Protein AF-R1D4W0-F1 (afdb_monomer_lite)

Foldseek 3Di:
DVVVVVVVVVVCVVVVHPVVVVVLVVCLVVLQVVLVVLLVVLLQLLACVNPVPQRDDPVNCVVSLVVSLVSQLRSQLSCLCVPVCVVDPPDDSVVSNVVSVVVSVVSSVVSVVSSVVNVVVVVVVVVVVVVVVVVVVPDDPVPPPPDPDPDPDDDDD

Sequence (157 aa):
MMSAVVLLALIPTLARLPTIGIIMFAQVVNGLLLPCVAALLFACVNDARLMSAAPQSTWGNARALPCVGICCFLAFTVLSKQTVCRLVPGWGGRQAMAIALPCTLGVVTGLCLLVRSSRKMTASARVAADAAARRGAEPSAELTIARPRAANADLSV

Secondary structure (DSSP, 8-state):
-HHHHHHHHHHHHHTT--HHHHHHHHHHHHHHHHHHHHHHHHHHHT-TTTSSSSPPPHHHHHHHHHHHHHHHHHHHHHHHHHHHHHHSTT--HHHHHHHHHHHHHHHHHHHHHHHHHHHHHHHHHHHHHHHHHHHHT-SSGGGSS------------

pLDDT: mean 77.27, std 10.98, range [48.38, 89.94]

Organism: Emiliania huxleyi (NCBI:txid2903)

Structure (mmCIF, N/CA/C/O backbone):
data_AF-R1D4W0-F1
#
_entry.id   AF-R1D4W0-F1
#
loop_
_atom_site.group_PDB
_atom_site.id
_atom_site.type_symbol
_atom_site.label_atom_id
_atom_site.label_alt_id
_atom_site.label_comp_id
_atom_site.label_asym_id
_atom_site.label_entity_id
_atom_site.label_seq_id
_atom_site.pdbx_PDB_ins_code
_atom_site.Cartn_x
_atom_site.Cartn_y
_atom_site.Cartn_z
_atom_site.occupancy
_atom_site.B_iso_or_equiv
_atom_site.auth_seq_id
_atom_site.auth_comp_id
_atom_site.auth_asym_id
_atom_site.auth_atom_id
_atom_site.pdbx_PDB_model_num
ATOM 1 N N . MET A 1 1 ? -33.529 3.511 -7.733 1.00 59.09 1 MET A N 1
ATOM 2 C CA . MET A 1 1 ? -32.330 3.259 -6.896 1.00 59.09 1 MET A CA 1
ATOM 3 C C . MET A 1 1 ? -32.530 3.615 -5.422 1.00 59.09 1 MET A C 1
ATOM 5 O O . MET A 1 1 ? -32.145 2.805 -4.594 1.00 59.09 1 MET A O 1
ATOM 9 N N . MET A 1 2 ? -33.171 4.738 -5.061 1.00 67.69 2 MET A N 1
ATOM 10 C CA . MET A 1 2 ? -33.382 5.106 -3.644 1.00 67.69 2 MET A CA 1
ATOM 11 C C . MET A 1 2 ? -34.194 4.079 -2.833 1.00 67.69 2 MET A C 1
ATOM 13 O O . MET A 1 2 ? -33.861 3.810 -1.684 1.00 67.69 2 MET A O 1
ATOM 17 N N . SER A 1 3 ? -35.184 3.423 -3.445 1.00 71.44 3 SER A N 1
ATOM 18 C CA . SER A 1 3 ? -36.033 2.421 -2.780 1.00 71.44 3 SER A CA 1
ATOM 19 C C . SER A 1 3 ? -35.264 1.177 -2.313 1.00 71.44 3 SER A C 1
ATOM 21 O O . SER A 1 3 ? -35.585 0.603 -1.277 1.00 71.44 3 SER A O 1
ATOM 23 N N . ALA A 1 4 ? -34.213 0.779 -3.039 1.00 75.25 4 ALA A N 1
ATOM 24 C CA . ALA A 1 4 ? -33.386 -0.372 -2.675 1.00 75.25 4 ALA A CA 1
ATOM 25 C C . ALA A 1 4 ? -32.518 -0.087 -1.438 1.00 75.25 4 ALA A C 1
ATOM 27 O O . ALA A 1 4 ? -32.338 -0.963 -0.597 1.00 75.25 4 ALA A O 1
ATOM 28 N N . VAL A 1 5 ? -32.028 1.150 -1.296 1.00 76.56 5 VAL A N 1
ATOM 29 C CA . VAL A 1 5 ? -31.232 1.581 -0.135 1.00 76.56 5 VAL A CA 1
ATOM 30 C C . VAL A 1 5 ? -32.090 1.586 1.132 1.00 76.56 5 VAL A C 1
ATOM 32 O O . VAL A 1 5 ? -31.640 1.133 2.181 1.00 76.56 5 VAL A O 1
ATOM 35 N N . VAL A 1 6 ? -33.348 2.027 1.018 1.00 77.62 6 VAL A N 1
ATOM 36 C CA . VAL A 1 6 ? -34.313 2.013 2.128 1.00 77.62 6 VAL A CA 1
ATOM 37 C C . VAL A 1 6 ? -34.641 0.580 2.555 1.00 77.62 6 VAL A C 1
ATOM 39 O O . VAL A 1 6 ? -34.607 0.286 3.746 1.00 77.62 6 VAL A O 1
ATOM 42 N N . LEU A 1 7 ? -34.885 -0.332 1.607 1.00 78.56 7 LEU A N 1
ATOM 43 C CA . LEU A 1 7 ? -35.131 -1.748 1.910 1.00 78.56 7 LEU A CA 1
ATOM 44 C C . LEU A 1 7 ? -33.920 -2.422 2.573 1.00 78.56 7 LEU A C 1
ATOM 46 O O . LEU A 1 7 ? -34.087 -3.144 3.552 1.00 78.56 7 LEU A O 1
ATOM 50 N N . LEU A 1 8 ? -32.702 -2.143 2.098 1.00 75.38 8 LEU A N 1
ATOM 51 C CA . LEU A 1 8 ? -31.465 -2.651 2.703 1.00 75.38 8 LEU A CA 1
ATOM 52 C C . LEU A 1 8 ? -31.242 -2.128 4.126 1.00 75.38 8 LEU A C 1
ATOM 54 O O . LEU A 1 8 ? -30.773 -2.879 4.977 1.00 75.38 8 LEU A O 1
ATOM 58 N N . ALA A 1 9 ? -31.597 -0.869 4.397 1.00 69.69 9 ALA A N 1
ATOM 59 C CA . ALA A 1 9 ? -31.531 -0.296 5.740 1.00 69.69 9 ALA A CA 1
ATOM 60 C C . ALA A 1 9 ? -32.606 -0.873 6.677 1.00 69.69 9 ALA A C 1
ATOM 62 O O . ALA A 1 9 ? -32.367 -0.989 7.875 1.00 69.69 9 ALA A O 1
ATOM 63 N N . LEU A 1 10 ? -33.759 -1.284 6.138 1.00 79.12 10 LEU A N 1
ATOM 64 C CA . LEU A 1 10 ? -34.882 -1.814 6.912 1.00 79.12 10 LEU A CA 1
ATOM 65 C C . LEU A 1 10 ? -34.615 -3.226 7.463 1.00 79.12 10 LEU A C 1
ATOM 67 O O . LEU A 1 10 ? -35.057 -3.545 8.564 1.00 79.12 10 LEU A O 1
ATOM 71 N N . ILE A 1 11 ? -33.865 -4.060 6.734 1.00 77.00 11 ILE A N 1
ATOM 72 C CA . ILE A 1 11 ? -33.528 -5.442 7.128 1.00 77.00 11 ILE A CA 1
ATOM 73 C C . ILE A 1 11 ? -32.852 -5.518 8.516 1.00 77.00 11 ILE A C 1
ATOM 75 O O . ILE A 1 11 ? -33.369 -6.230 9.380 1.00 77.00 11 ILE A O 1
ATOM 79 N N . PRO A 1 12 ? -31.743 -4.801 8.801 1.00 74.38 12 PRO A N 1
ATOM 80 C CA . PRO A 1 12 ? -31.105 -4.848 10.117 1.00 74.38 12 PRO A CA 1
ATOM 81 C C . PRO A 1 12 ? -31.964 -4.216 11.220 1.00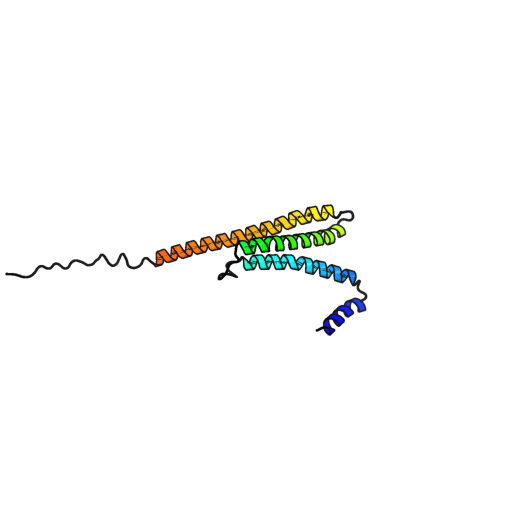 74.38 12 PRO A C 1
ATOM 83 O O . PRO A 1 12 ? -31.909 -4.676 12.363 1.00 74.38 12 PRO A O 1
ATOM 86 N N . THR A 1 13 ? -32.787 -3.213 10.886 1.00 76.12 13 THR A N 1
ATOM 87 C CA . THR A 1 13 ? -33.729 -2.584 11.826 1.00 76.12 13 THR A CA 1
ATOM 88 C C . THR A 1 13 ? -34.833 -3.555 12.248 1.00 76.12 13 THR A C 1
ATOM 90 O O . THR A 1 13 ? -35.129 -3.663 13.438 1.00 76.12 13 THR A O 1
ATOM 93 N N . LEU A 1 14 ? -35.399 -4.313 11.304 1.00 81.56 14 LEU A N 1
ATOM 94 C CA . LEU A 1 14 ? -36.415 -5.335 11.576 1.00 81.56 14 LEU A CA 1
ATOM 95 C C . LEU A 1 14 ? -35.832 -6.552 12.307 1.00 81.56 14 LEU A C 1
ATOM 97 O O . LEU A 1 14 ? -36.484 -7.106 13.189 1.00 81.56 14 LEU A O 1
ATOM 101 N N . ALA A 1 15 ? -34.587 -6.926 12.007 1.00 78.25 15 ALA A N 1
ATOM 102 C CA . ALA A 1 15 ? -33.883 -8.023 12.673 1.00 78.25 15 ALA A CA 1
ATOM 103 C C . ALA A 1 15 ? -33.411 -7.691 14.106 1.00 78.25 15 ALA A C 1
ATOM 105 O O . ALA A 1 15 ? -32.779 -8.533 14.743 1.00 78.25 15 ALA A O 1
ATOM 106 N N . ARG A 1 16 ? -33.676 -6.473 14.616 1.00 78.56 16 ARG A N 1
ATOM 107 C CA . ARG A 1 16 ? -33.162 -5.951 15.902 1.00 78.56 16 ARG A CA 1
ATOM 108 C C . ARG A 1 16 ? -31.650 -6.132 16.071 1.00 78.56 16 ARG A C 1
ATOM 110 O O . ARG A 1 16 ? -31.150 -6.272 17.189 1.00 78.56 16 ARG A O 1
ATOM 117 N N . LEU A 1 17 ? -30.906 -6.124 14.969 1.00 71.44 17 LEU A N 1
ATOM 118 C CA . LEU A 1 17 ? -29.459 -6.219 15.042 1.00 71.44 17 LEU A CA 1
ATOM 119 C C . LEU A 1 17 ? -28.896 -4.895 15.576 1.00 71.44 17 LEU A C 1
ATOM 121 O O . LEU A 1 17 ? -29.438 -3.824 15.280 1.00 71.44 17 LEU A O 1
ATOM 125 N N . PRO A 1 18 ? -27.792 -4.926 16.340 1.00 78.44 18 PRO A N 1
ATOM 126 C CA . PRO A 1 18 ? -27.113 -3.712 16.761 1.00 78.44 18 PRO A CA 1
ATOM 127 C C . PRO A 1 18 ? -26.541 -3.013 15.521 1.00 78.44 18 PRO A C 1
ATOM 129 O O . PRO A 1 18 ? -25.432 -3.303 15.073 1.00 78.44 18 PRO A O 1
ATOM 132 N N . THR A 1 19 ? -27.316 -2.085 14.959 1.00 76.06 19 THR A N 1
ATOM 133 C CA . THR A 1 19 ? -27.014 -1.363 13.710 1.00 76.06 19 THR A CA 1
ATOM 134 C C . THR A 1 19 ? -25.623 -0.716 13.752 1.00 76.06 19 THR A C 1
ATOM 136 O O . THR A 1 19 ? -24.886 -0.748 12.771 1.00 76.06 19 THR A O 1
ATOM 139 N N . ILE A 1 20 ? -25.212 -0.226 14.927 1.00 78.31 20 ILE A N 1
ATOM 140 C CA . ILE A 1 20 ? -23.876 0.333 15.185 1.00 78.31 20 ILE A CA 1
ATOM 141 C C . ILE A 1 20 ? -22.768 -0.698 14.911 1.00 78.31 20 ILE A C 1
ATOM 143 O O . ILE A 1 20 ? -21.761 -0.370 14.286 1.00 78.31 20 ILE A O 1
ATOM 147 N N . GLY A 1 21 ? -22.955 -1.951 15.335 1.00 74.69 21 GLY A N 1
ATOM 148 C CA . GLY A 1 21 ? -21.982 -3.023 15.124 1.00 74.69 21 GLY A CA 1
ATOM 149 C C . GLY A 1 21 ? -21.824 -3.388 13.649 1.00 74.69 21 GLY A C 1
ATOM 150 O O . GLY A 1 21 ? -20.702 -3.571 13.181 1.00 74.69 21 GLY A O 1
ATOM 151 N N . ILE A 1 22 ? -22.932 -3.417 12.902 1.00 77.94 22 ILE A N 1
ATOM 152 C CA . ILE A 1 22 ? -22.924 -3.686 11.456 1.00 77.94 22 ILE A CA 1
ATOM 153 C C . ILE A 1 22 ? -22.197 -2.566 10.707 1.00 77.94 22 ILE A C 1
ATOM 155 O O . ILE A 1 22 ? -21.349 -2.844 9.860 1.00 77.94 22 ILE A O 1
ATOM 159 N N . ILE A 1 23 ? -22.483 -1.306 11.045 1.00 80.44 23 ILE A N 1
ATOM 160 C CA . ILE A 1 23 ? -21.826 -0.148 10.426 1.00 80.44 23 ILE A CA 1
ATOM 161 C C . ILE A 1 23 ? -20.321 -0.176 10.705 1.00 80.44 23 ILE A C 1
ATOM 163 O O . ILE A 1 23 ? -19.531 -0.021 9.775 1.00 80.44 23 ILE A O 1
ATOM 167 N N . MET A 1 24 ? -19.908 -0.424 11.954 1.00 74.00 24 MET A N 1
ATOM 168 C CA . MET A 1 24 ? -18.483 -0.530 12.281 1.00 74.00 24 MET A CA 1
ATOM 169 C C . MET A 1 24 ? -17.803 -1.665 11.514 1.00 74.00 24 MET A C 1
ATOM 171 O O . MET A 1 24 ? -16.707 -1.472 10.995 1.00 74.00 24 MET A O 1
ATOM 175 N N . PHE A 1 25 ? -18.446 -2.829 11.405 1.00 76.81 25 PHE A N 1
ATOM 176 C CA . PHE A 1 25 ? -17.893 -3.954 10.655 1.00 76.81 25 PHE A CA 1
ATOM 177 C C . PHE A 1 25 ? -17.724 -3.617 9.167 1.00 76.81 25 PHE A C 1
ATOM 179 O O . PHE A 1 25 ? -16.644 -3.809 8.609 1.00 76.81 25 PHE A O 1
ATOM 186 N N . ALA A 1 26 ? -18.748 -3.031 8.542 1.00 81.12 26 ALA A N 1
ATOM 187 C CA . ALA A 1 26 ? -18.684 -2.595 7.150 1.00 81.12 26 ALA A CA 1
ATOM 188 C C . ALA A 1 26 ? -17.583 -1.545 6.923 1.00 81.12 26 ALA A C 1
ATOM 190 O O . ALA A 1 26 ? -16.876 -1.592 5.919 1.00 81.12 26 ALA A O 1
ATOM 191 N N . GLN A 1 27 ? -17.390 -0.623 7.870 1.00 76.81 27 GLN A N 1
ATOM 192 C CA . GLN A 1 27 ? -16.312 0.364 7.814 1.00 76.81 27 GLN A CA 1
ATOM 193 C C . GLN A 1 27 ? -14.925 -0.270 7.927 1.00 76.81 27 GLN A C 1
ATOM 195 O O . GLN A 1 27 ? -14.015 0.166 7.225 1.00 76.81 27 GLN A O 1
ATOM 200 N N . VAL A 1 28 ? -14.752 -1.301 8.758 1.00 77.62 28 VAL A N 1
ATOM 201 C CA . VAL A 1 28 ? -13.485 -2.044 8.836 1.00 77.62 28 VAL A CA 1
ATOM 202 C C . VAL A 1 28 ? -13.205 -2.742 7.510 1.00 77.62 28 VAL A C 1
ATOM 204 O O . VAL A 1 28 ? -12.114 -2.588 6.970 1.00 77.62 28 VAL A O 1
ATOM 207 N N . VAL A 1 29 ? -14.195 -3.440 6.948 1.00 82.12 29 VAL A N 1
ATOM 208 C CA . VAL A 1 29 ? -14.056 -4.139 5.662 1.00 82.12 29 VAL A CA 1
ATOM 209 C C . VAL A 1 29 ? -13.731 -3.154 4.533 1.00 82.12 29 VAL A C 1
ATOM 211 O O . VAL A 1 29 ? -12.744 -3.342 3.822 1.00 82.12 29 VAL A O 1
ATOM 214 N N . ASN A 1 30 ? -14.486 -2.059 4.412 1.00 81.50 30 ASN A N 1
ATOM 215 C CA . ASN A 1 30 ? -14.248 -1.032 3.393 1.00 81.50 30 ASN A CA 1
ATOM 216 C C . ASN A 1 30 ? -12.902 -0.321 3.588 1.00 81.50 30 ASN A C 1
ATOM 218 O O . ASN A 1 30 ? -12.183 -0.074 2.619 1.00 81.50 30 ASN A O 1
ATOM 222 N N . GLY A 1 31 ? -12.535 -0.033 4.837 1.00 78.69 31 GLY A N 1
ATOM 223 C CA . GLY A 1 31 ? -11.253 0.570 5.188 1.00 78.69 31 GLY A CA 1
ATOM 224 C C . GLY A 1 31 ? -10.056 -0.318 4.844 1.00 78.69 31 GLY A C 1
ATOM 225 O O . GLY A 1 31 ? -8.986 0.210 4.556 1.00 78.69 31 GLY A O 1
ATOM 226 N N . LEU A 1 32 ? -10.233 -1.642 4.827 1.00 82.56 32 LEU A N 1
ATOM 227 C CA . LEU A 1 32 ? -9.195 -2.621 4.490 1.00 82.56 32 LEU A CA 1
ATOM 228 C C . LEU A 1 32 ? -9.139 -2.932 2.988 1.00 82.56 32 LEU A C 1
ATOM 230 O O . LEU A 1 32 ? -8.063 -3.149 2.439 1.00 82.56 32 LEU A O 1
ATOM 234 N N . LEU A 1 33 ? -10.283 -2.890 2.304 1.00 85.25 33 LEU A N 1
ATOM 235 C CA . LEU A 1 33 ? -10.364 -3.030 0.848 1.00 85.25 33 LEU A CA 1
ATOM 236 C C . LEU A 1 33 ? -9.651 -1.887 0.119 1.00 85.25 33 LEU A C 1
ATOM 238 O O . LEU A 1 33 ? -8.956 -2.133 -0.863 1.00 85.25 33 LEU A O 1
ATOM 242 N N . LEU A 1 34 ? -9.780 -0.652 0.608 1.00 86.06 34 LEU A N 1
ATOM 243 C CA . LEU A 1 34 ? -9.163 0.539 0.010 1.00 86.06 34 LEU A CA 1
ATOM 244 C C . LEU A 1 34 ? -7.642 0.424 -0.218 1.00 86.06 34 LEU A C 1
ATOM 246 O O . LEU A 1 34 ? -7.216 0.582 -1.363 1.00 86.06 34 LEU A O 1
ATOM 250 N N . PRO A 1 35 ? -6.799 0.134 0.792 1.00 84.25 35 PRO A N 1
ATOM 251 C CA . PRO A 1 35 ? -5.360 -0.021 0.584 1.00 84.25 35 PRO A CA 1
ATOM 252 C C . PRO A 1 35 ? -5.020 -1.231 -0.291 1.00 84.25 35 PRO A C 1
ATOM 254 O O . PRO A 1 35 ? -4.070 -1.153 -1.065 1.00 84.25 35 PRO A O 1
ATOM 257 N N . CYS A 1 36 ? -5.792 -2.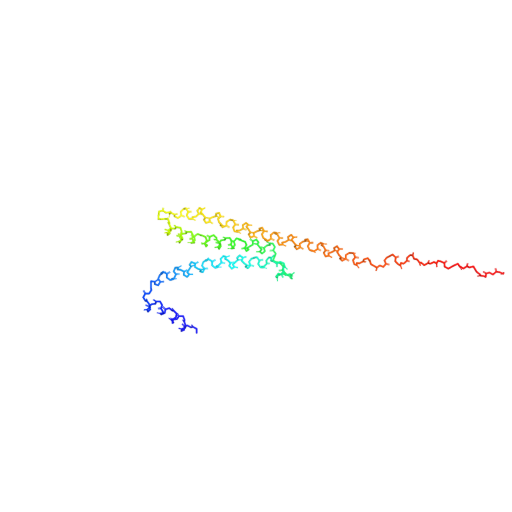323 -0.227 1.00 85.50 36 CYS A N 1
ATOM 258 C CA . CYS A 1 36 ? -5.589 -3.486 -1.092 1.00 85.50 36 CYS A CA 1
ATOM 259 C C . CYS A 1 36 ? -5.831 -3.133 -2.563 1.00 85.50 36 CYS A C 1
ATOM 261 O O . CYS A 1 36 ? -4.979 -3.399 -3.409 1.00 85.50 36 CYS A O 1
ATOM 263 N N . VAL A 1 37 ? -6.956 -2.485 -2.865 1.00 88.38 37 VAL A N 1
ATOM 264 C CA . VAL A 1 37 ? -7.293 -2.040 -4.222 1.00 88.38 37 VAL A CA 1
ATOM 265 C C . VAL A 1 37 ? -6.295 -0.988 -4.704 1.00 88.38 37 VAL A C 1
ATOM 267 O O . VAL A 1 37 ? -5.820 -1.079 -5.832 1.00 88.38 37 VAL A O 1
ATOM 270 N N . ALA A 1 38 ? -5.909 -0.034 -3.855 1.00 88.62 38 ALA A N 1
ATOM 271 C CA . ALA A 1 38 ? -4.921 0.983 -4.203 1.00 88.62 38 ALA A CA 1
ATOM 272 C C . ALA A 1 38 ? -3.535 0.376 -4.491 1.00 88.62 38 ALA A C 1
ATOM 274 O O . ALA A 1 38 ? -2.894 0.756 -5.469 1.00 88.62 38 ALA A O 1
ATOM 275 N N . ALA A 1 39 ? -3.087 -0.595 -3.689 1.00 86.94 39 ALA A N 1
ATOM 276 C CA . ALA A 1 39 ? -1.832 -1.311 -3.910 1.00 86.94 39 ALA A CA 1
ATOM 277 C C . ALA A 1 39 ? -1.870 -2.155 -5.192 1.00 86.94 39 ALA A C 1
ATOM 279 O O . ALA A 1 39 ? -0.910 -2.133 -5.962 1.00 86.94 39 ALA A O 1
ATOM 280 N N . LEU A 1 40 ? -2.982 -2.853 -5.453 1.00 88.25 40 LEU A N 1
ATOM 281 C CA . LEU A 1 40 ? -3.181 -3.626 -6.680 1.00 88.25 40 LEU A CA 1
ATOM 282 C C . LEU A 1 40 ? -3.197 -2.727 -7.914 1.00 88.25 40 LEU A C 1
ATOM 284 O O . LEU A 1 40 ? -2.493 -3.021 -8.873 1.00 88.25 40 LEU A O 1
ATOM 288 N N . LEU A 1 41 ? -3.934 -1.615 -7.885 1.00 87.69 41 LEU A N 1
ATOM 289 C CA . LEU A 1 41 ? -3.943 -0.636 -8.972 1.00 87.69 41 LEU A CA 1
ATOM 290 C C . LEU A 1 41 ? -2.549 -0.057 -9.200 1.00 87.69 41 LEU A C 1
ATOM 292 O O . LEU A 1 41 ? -2.089 -0.000 -10.337 1.00 87.69 41 LEU A O 1
ATOM 296 N N . PHE A 1 42 ? -1.845 0.313 -8.129 1.00 88.19 42 PHE A N 1
ATOM 297 C CA . PHE A 1 42 ? -0.480 0.819 -8.227 1.00 88.19 42 PHE A CA 1
ATOM 298 C C . PHE A 1 42 ? 0.478 -0.218 -8.829 1.00 88.19 42 PHE A C 1
ATOM 300 O O . PHE A 1 42 ? 1.327 0.145 -9.646 1.00 88.19 42 PHE A O 1
ATOM 307 N N . ALA A 1 43 ? 0.331 -1.497 -8.473 1.00 85.88 43 ALA A N 1
ATOM 308 C CA . ALA A 1 43 ? 1.095 -2.590 -9.064 1.00 85.88 43 ALA A CA 1
ATOM 309 C C . ALA A 1 43 ? 0.736 -2.805 -10.543 1.00 85.88 43 ALA A C 1
ATOM 311 O O . ALA A 1 43 ? 1.639 -2.848 -11.373 1.00 85.88 43 ALA A O 1
ATOM 312 N N . CYS A 1 44 ? -0.555 -2.854 -10.886 1.00 86.56 44 CYS A N 1
ATOM 313 C CA . CYS A 1 44 ? -1.043 -3.054 -12.256 1.00 86.56 44 CYS A CA 1
ATOM 314 C C . CYS A 1 44 ? -0.572 -1.942 -13.197 1.00 86.56 44 CYS A C 1
ATOM 316 O O . CYS A 1 44 ? -0.094 -2.208 -14.294 1.00 86.56 44 CYS A O 1
ATOM 318 N N . VAL A 1 45 ? -0.645 -0.691 -12.743 1.00 87.06 45 VAL A N 1
ATOM 319 C CA . VAL A 1 45 ? -0.212 0.487 -13.507 1.00 87.06 45 VAL A CA 1
ATOM 320 C C . VAL A 1 45 ? 1.315 0.532 -13.705 1.00 87.06 45 VAL A C 1
ATOM 322 O O . VAL A 1 45 ? 1.822 1.186 -14.618 1.00 87.06 45 VAL A O 1
ATOM 325 N N . ASN A 1 46 ? 2.067 -0.183 -12.865 1.00 84.00 46 ASN A N 1
ATOM 326 C CA . ASN A 1 46 ? 3.516 -0.345 -12.983 1.00 84.00 46 ASN A CA 1
ATOM 327 C C . ASN A 1 46 ? 3.943 -1.671 -13.626 1.00 84.00 46 ASN A C 1
ATOM 329 O O . ASN A 1 46 ? 5.146 -1.910 -13.794 1.00 84.00 46 ASN A O 1
ATOM 333 N N . ASP A 1 47 ? 2.995 -2.535 -13.977 1.00 82.25 47 ASP A N 1
ATOM 334 C CA . ASP A 1 47 ? 3.281 -3.770 -14.685 1.00 82.25 47 ASP A CA 1
ATOM 335 C C . ASP A 1 47 ? 3.373 -3.481 -16.186 1.00 82.25 47 ASP A C 1
ATOM 337 O O . ASP A 1 47 ? 2.408 -3.084 -16.844 1.00 82.25 47 ASP A O 1
ATOM 341 N N . ALA A 1 48 ? 4.561 -3.708 -16.741 1.00 77.31 48 ALA A N 1
ATOM 342 C CA . ALA A 1 48 ? 4.813 -3.537 -18.163 1.00 77.31 48 ALA A CA 1
ATOM 343 C C . ALA A 1 48 ? 4.011 -4.513 -19.039 1.00 77.31 48 ALA A C 1
ATOM 345 O O . ALA A 1 48 ? 3.841 -4.250 -20.229 1.00 77.31 48 ALA A O 1
ATOM 346 N N . ARG A 1 49 ? 3.522 -5.626 -18.475 1.00 78.94 49 ARG A N 1
ATOM 347 C CA . ARG A 1 49 ? 2.650 -6.572 -19.182 1.00 78.94 49 ARG A CA 1
ATOM 348 C C . ARG A 1 49 ? 1.241 -6.016 -19.380 1.00 78.94 49 ARG A C 1
ATOM 350 O O . ARG A 1 49 ? 0.627 -6.315 -20.397 1.00 78.94 49 ARG A O 1
ATOM 357 N N . LEU A 1 50 ? 0.749 -5.212 -18.434 1.00 80.19 50 LEU A N 1
ATOM 358 C CA . LEU A 1 50 ? -0.598 -4.631 -18.466 1.00 80.19 50 LEU A CA 1
ATOM 359 C C . LEU A 1 50 ? -0.625 -3.257 -19.154 1.00 80.19 50 LEU A C 1
ATOM 361 O O . LEU A 1 50 ? -1.520 -2.998 -19.953 1.00 80.19 50 LEU A O 1
ATOM 365 N N . MET A 1 51 ? 0.361 -2.388 -18.896 1.00 80.00 51 MET A N 1
ATOM 366 C CA . MET A 1 51 ? 0.484 -1.053 -19.514 1.00 80.00 51 MET A CA 1
ATOM 367 C C . MET A 1 51 ? 1.713 -0.953 -20.430 1.00 80.00 51 MET A C 1
ATOM 369 O O . MET A 1 51 ? 2.559 -0.070 -20.281 1.00 80.00 51 MET A O 1
ATOM 373 N N . SER A 1 52 ? 1.816 -1.855 -21.409 1.00 69.06 52 SER A N 1
ATOM 374 C CA . SER A 1 52 ? 2.942 -1.913 -22.357 1.00 69.06 52 SER A CA 1
ATOM 375 C C . SER A 1 52 ? 3.118 -0.639 -23.199 1.00 69.06 52 SER A C 1
ATOM 377 O O . SER A 1 52 ? 4.245 -0.288 -23.549 1.00 69.06 52 SER A O 1
ATOM 379 N N . ALA A 1 53 ? 2.025 0.079 -23.485 1.00 72.00 53 ALA A N 1
ATOM 380 C CA . ALA A 1 53 ? 2.023 1.264 -24.346 1.00 72.00 53 ALA A CA 1
ATOM 381 C C . ALA A 1 53 ? 2.376 2.577 -23.622 1.00 72.00 53 ALA A C 1
ATOM 383 O O . ALA A 1 53 ? 2.927 3.489 -24.234 1.00 72.00 53 ALA A O 1
ATOM 384 N N . ALA A 1 54 ? 2.069 2.693 -22.328 1.00 76.62 54 ALA A N 1
ATOM 385 C CA . ALA A 1 54 ? 2.241 3.934 -21.571 1.00 76.62 54 ALA A CA 1
ATOM 386 C C . ALA A 1 54 ? 2.525 3.635 -20.089 1.00 76.62 54 ALA A C 1
ATOM 388 O O . ALA A 1 54 ? 1.664 3.867 -19.238 1.00 76.62 54 ALA A O 1
ATOM 389 N N . PRO A 1 55 ? 3.715 3.098 -19.757 1.00 75.62 55 PRO A N 1
ATOM 390 C CA . PRO A 1 55 ? 4.070 2.844 -18.369 1.00 75.62 55 PRO A CA 1
ATOM 391 C C . PRO A 1 55 ? 4.046 4.152 -17.577 1.00 75.62 55 PRO A C 1
ATOM 393 O O . PRO A 1 55 ? 4.513 5.195 -18.048 1.00 75.62 55 PRO A O 1
ATOM 396 N N . GLN A 1 56 ? 3.517 4.096 -16.355 1.00 80.56 56 GLN A N 1
ATOM 397 C CA . GLN A 1 56 ? 3.371 5.291 -15.538 1.00 80.56 56 GLN A CA 1
ATOM 398 C C . GLN A 1 56 ? 4.725 5.956 -15.262 1.00 80.56 56 GLN A C 1
ATOM 400 O O . GLN A 1 56 ? 5.717 5.320 -14.879 1.00 80.56 56 GLN A O 1
ATOM 405 N N . SER A 1 57 ? 4.758 7.277 -15.451 1.00 84.88 57 SER A N 1
ATOM 406 C CA . SER A 1 57 ? 5.967 8.068 -15.255 1.00 84.88 57 SER A CA 1
ATOM 407 C C . SER A 1 57 ? 6.444 7.982 -13.804 1.00 84.88 57 SER A C 1
ATOM 409 O O . SER A 1 57 ? 5.665 7.834 -12.859 1.00 84.88 57 SER A O 1
ATOM 411 N N . THR A 1 58 ? 7.756 8.102 -13.599 1.00 83.56 58 THR A N 1
ATOM 412 C CA . THR A 1 58 ? 8.353 8.103 -12.252 1.00 83.56 58 THR A CA 1
ATOM 413 C C . THR A 1 58 ? 7.751 9.204 -11.366 1.00 83.56 58 THR A C 1
ATOM 415 O O . THR A 1 58 ? 7.586 9.003 -10.168 1.00 83.56 58 THR A O 1
ATOM 418 N N . TRP A 1 59 ? 7.336 10.322 -11.969 1.00 80.88 59 TRP A N 1
ATOM 419 C CA . TRP A 1 59 ? 6.606 11.402 -11.302 1.00 80.88 59 TRP A CA 1
ATOM 420 C C . TRP A 1 59 ? 5.184 11.012 -10.884 1.00 80.88 59 TRP A C 1
ATOM 422 O O . TRP A 1 59 ? 4.763 11.350 -9.778 1.00 80.88 59 TRP A O 1
ATOM 432 N N . GLY A 1 60 ? 4.456 10.271 -11.726 1.00 86.31 60 GLY A N 1
ATOM 433 C CA . GLY A 1 60 ? 3.150 9.712 -11.364 1.00 86.31 60 GLY A CA 1
ATOM 434 C C . GLY A 1 60 ? 3.259 8.777 -10.160 1.00 86.31 60 GLY A C 1
ATOM 435 O O . GLY A 1 60 ? 2.503 8.901 -9.198 1.00 86.31 60 GLY A O 1
ATOM 436 N N . ASN A 1 61 ? 4.289 7.929 -10.146 1.00 86.44 61 ASN A N 1
ATOM 437 C CA . ASN A 1 61 ? 4.568 7.061 -9.004 1.00 86.44 61 ASN A CA 1
ATOM 438 C C . ASN A 1 61 ? 4.938 7.837 -7.741 1.00 86.44 61 ASN A C 1
ATOM 440 O O . ASN A 1 61 ? 4.452 7.491 -6.670 1.00 86.44 61 ASN A O 1
ATOM 444 N N . ALA A 1 62 ? 5.748 8.893 -7.853 1.00 86.19 62 ALA A N 1
ATOM 445 C CA . ALA A 1 62 ? 6.120 9.727 -6.711 1.00 86.19 62 ALA A CA 1
ATOM 446 C C . ALA A 1 62 ? 4.902 10.391 -6.043 1.00 86.19 62 ALA A C 1
ATOM 448 O O . ALA A 1 62 ? 4.908 10.583 -4.832 1.00 86.19 62 ALA A O 1
ATOM 449 N N . ARG A 1 63 ? 3.843 10.699 -6.808 1.00 88.69 63 ARG A N 1
ATOM 450 C CA . ARG A 1 63 ? 2.579 11.239 -6.275 1.00 88.69 63 ARG A CA 1
ATOM 451 C C . ARG A 1 63 ? 1.646 10.157 -5.731 1.00 88.69 63 ARG A C 1
ATOM 453 O O . ARG A 1 63 ? 1.009 10.362 -4.703 1.00 88.69 63 ARG A O 1
ATOM 460 N N . ALA A 1 64 ? 1.565 9.010 -6.400 1.00 87.19 64 ALA A N 1
ATOM 461 C CA . ALA A 1 64 ? 0.676 7.927 -5.990 1.00 87.19 64 ALA A CA 1
ATOM 462 C C . ALA A 1 64 ? 1.195 7.170 -4.753 1.00 87.19 64 ALA A C 1
ATOM 464 O O . ALA A 1 64 ? 0.401 6.767 -3.905 1.00 87.19 64 ALA A O 1
ATOM 465 N N . LEU A 1 65 ? 2.514 7.032 -4.598 1.00 88.81 65 LEU A N 1
ATOM 466 C CA . LEU A 1 65 ? 3.131 6.315 -3.481 1.00 88.81 65 LEU A CA 1
ATOM 467 C C . LEU A 1 65 ? 2.745 6.860 -2.088 1.00 88.81 65 LEU A C 1
ATOM 469 O O . LEU A 1 65 ? 2.323 6.054 -1.258 1.00 88.81 65 LEU A O 1
ATOM 473 N N . PRO A 1 66 ? 2.823 8.176 -1.790 1.00 87.56 66 PRO A N 1
ATOM 474 C CA . PRO A 1 66 ? 2.384 8.695 -0.496 1.00 87.56 66 PRO A CA 1
ATOM 475 C C . PRO A 1 66 ? 0.878 8.517 -0.283 1.00 87.56 66 PRO A C 1
ATOM 477 O O . PRO A 1 66 ? 0.461 8.256 0.840 1.00 87.56 66 PRO A O 1
ATOM 480 N N . CYS A 1 67 ? 0.060 8.582 -1.339 1.00 88.69 67 CYS A N 1
ATOM 481 C CA . CYS A 1 67 ? -1.381 8.342 -1.236 1.00 88.69 67 CYS A CA 1
ATOM 482 C C . CYS A 1 67 ? -1.682 6.893 -0.814 1.00 88.69 67 CYS A C 1
ATOM 484 O O . CYS A 1 67 ? -2.421 6.669 0.148 1.00 88.69 67 CYS A O 1
ATOM 486 N N . VAL A 1 68 ? -1.037 5.913 -1.459 1.00 88.94 68 VAL A N 1
ATOM 487 C CA . VAL A 1 68 ? -1.128 4.493 -1.077 1.00 88.94 68 VAL A CA 1
ATOM 488 C C . VAL A 1 68 ? -0.581 4.279 0.338 1.00 88.94 68 VAL A C 1
ATOM 490 O O . VAL A 1 68 ? -1.206 3.587 1.139 1.00 88.94 68 VAL A O 1
ATOM 493 N N . GLY A 1 69 ? 0.541 4.918 0.681 1.00 88.31 69 GLY A N 1
ATOM 494 C CA . GLY A 1 69 ? 1.138 4.847 2.016 1.00 88.31 69 GLY A CA 1
ATOM 495 C C . GLY A 1 69 ? 0.212 5.363 3.119 1.00 88.31 69 GLY A C 1
ATOM 496 O O . GLY A 1 69 ? 0.035 4.685 4.128 1.00 88.31 69 GLY A O 1
ATOM 497 N N . ILE A 1 70 ? -0.436 6.513 2.913 1.00 88.50 70 ILE A N 1
ATOM 498 C CA . ILE A 1 70 ? -1.417 7.079 3.852 1.00 88.50 70 ILE A CA 1
ATOM 499 C C . ILE A 1 70 ? -2.637 6.159 3.984 1.00 88.50 70 ILE A C 1
ATOM 501 O O . ILE A 1 70 ? -3.086 5.905 5.102 1.00 88.50 70 ILE A O 1
ATOM 505 N N . CYS A 1 71 ? -3.146 5.614 2.873 1.00 88.12 71 CYS A N 1
ATOM 506 C CA . CYS A 1 71 ? -4.261 4.662 2.906 1.00 88.12 71 CYS A CA 1
ATOM 507 C C . CYS A 1 71 ? -3.906 3.409 3.717 1.00 88.12 71 CYS A C 1
ATOM 509 O O . CYS A 1 71 ? -4.677 3.004 4.587 1.00 88.12 71 CYS A O 1
ATOM 511 N N . CYS A 1 72 ? -2.722 2.833 3.490 1.00 86.62 72 CYS A N 1
ATOM 512 C CA . CYS A 1 72 ? -2.222 1.708 4.278 1.00 86.62 72 CYS A CA 1
ATOM 513 C C . CYS A 1 72 ? -2.076 2.081 5.760 1.00 86.62 72 CYS A C 1
ATOM 515 O O . CYS A 1 72 ? -2.523 1.323 6.617 1.00 86.62 72 CYS A O 1
ATOM 517 N N . PHE A 1 73 ? -1.524 3.257 6.075 1.00 87.69 73 PHE A N 1
ATOM 518 C CA . PHE A 1 73 ? -1.350 3.718 7.455 1.00 87.69 73 PHE A CA 1
ATOM 519 C C . PHE A 1 73 ? -2.673 3.833 8.210 1.00 87.69 73 PHE A C 1
ATOM 521 O O . PHE A 1 73 ? -2.802 3.346 9.338 1.00 87.69 73 PHE A O 1
ATOM 528 N N . LEU A 1 74 ? -3.668 4.460 7.582 1.00 86.56 74 LEU A N 1
ATOM 529 C CA . LEU A 1 74 ? -5.007 4.613 8.143 1.00 86.56 74 LEU A CA 1
ATOM 530 C C . LEU A 1 74 ? -5.659 3.247 8.363 1.00 86.56 74 LEU A C 1
ATOM 532 O O . LEU A 1 74 ? -6.160 2.981 9.457 1.00 86.56 74 LEU A O 1
ATOM 536 N N . ALA A 1 75 ? -5.588 2.362 7.369 1.00 86.06 75 ALA A N 1
ATOM 537 C CA . ALA A 1 75 ? -6.154 1.024 7.466 1.00 86.06 75 ALA A CA 1
ATOM 538 C C . ALA A 1 75 ? -5.499 0.194 8.577 1.00 86.06 75 ALA A C 1
ATOM 540 O O . ALA A 1 75 ? -6.208 -0.372 9.408 1.00 86.06 75 ALA A O 1
ATOM 541 N N . PHE A 1 76 ? -4.164 0.178 8.662 1.00 83.75 76 PHE A N 1
ATOM 542 C CA . PHE A 1 76 ? -3.448 -0.521 9.732 1.00 83.75 76 PHE A CA 1
ATOM 543 C C . PHE A 1 76 ? -3.742 0.067 11.111 1.00 83.75 76 PHE A C 1
ATOM 545 O O . PHE A 1 76 ? -3.855 -0.688 12.071 1.00 83.75 76 PHE A O 1
ATOM 552 N N . THR A 1 77 ? -3.910 1.386 11.224 1.00 84.81 77 THR A N 1
ATOM 553 C CA . THR A 1 77 ? -4.254 2.042 12.496 1.00 84.81 77 THR A CA 1
ATOM 554 C C . THR A 1 77 ? -5.666 1.680 12.959 1.00 84.81 77 THR A C 1
ATOM 556 O O . THR A 1 77 ? -5.894 1.445 14.147 1.00 84.81 77 THR A O 1
ATOM 559 N N . VAL A 1 78 ? -6.633 1.632 12.040 1.00 83.06 78 VAL A N 1
ATOM 560 C CA . VAL A 1 78 ? -8.006 1.214 12.361 1.00 83.06 78 VAL A CA 1
ATOM 561 C C . VAL A 1 78 ? -8.039 -0.274 12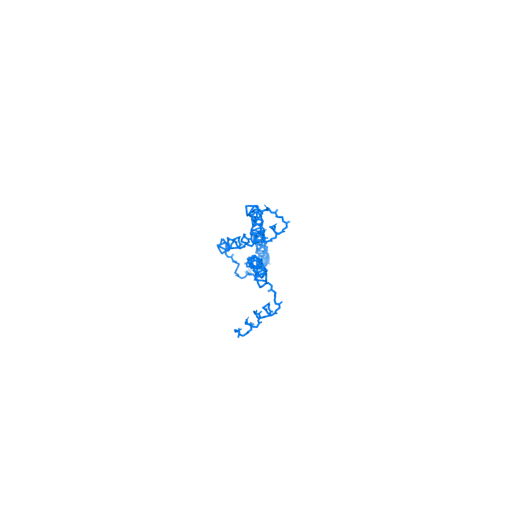.698 1.00 83.06 78 VAL A C 1
ATOM 563 O O . VAL A 1 78 ? -8.644 -0.654 13.700 1.00 83.06 78 VAL A O 1
ATOM 566 N N . LEU A 1 79 ? -7.345 -1.104 11.917 1.00 82.12 79 LEU A N 1
ATOM 567 C CA . LEU A 1 79 ? -7.265 -2.542 12.140 1.00 82.12 79 LEU A CA 1
ATOM 568 C C . LEU A 1 79 ? -6.596 -2.870 13.476 1.00 82.12 79 LEU A C 1
ATOM 570 O O . LEU A 1 79 ? -7.112 -3.707 14.215 1.00 82.12 79 LEU A O 1
ATOM 574 N N . SER A 1 80 ? -5.491 -2.203 13.817 1.00 80.44 80 SER A N 1
ATOM 575 C CA . SER A 1 80 ? -4.800 -2.430 15.085 1.00 80.44 80 SER A CA 1
ATOM 576 C C . SER A 1 80 ? -5.675 -2.019 16.266 1.00 80.44 80 SER A C 1
ATOM 578 O O . SER A 1 80 ? -5.816 -2.792 17.208 1.00 80.44 80 SER A O 1
ATOM 580 N N . LYS A 1 81 ? -6.373 -0.880 16.194 1.00 78.38 81 LYS A N 1
ATOM 581 C CA . LYS A 1 81 ? -7.335 -0.486 17.236 1.00 78.38 81 LYS A CA 1
ATOM 582 C C . LYS A 1 81 ? -8.504 -1.466 17.368 1.00 78.38 81 LYS A C 1
ATOM 584 O O . LYS A 1 81 ? -8.867 -1.827 18.477 1.00 78.38 81 LYS A O 1
ATOM 589 N N . GLN A 1 82 ? -9.099 -1.906 16.263 1.00 78.19 82 GLN A N 1
ATOM 590 C CA . GLN A 1 82 ? -10.269 -2.796 16.284 1.00 78.19 82 GLN A CA 1
ATOM 591 C C . GLN A 1 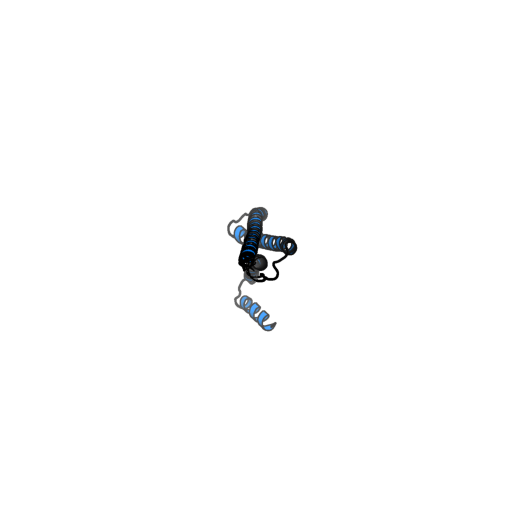82 ? -9.919 -4.222 16.723 1.00 78.19 82 GLN A C 1
ATOM 593 O O . GLN A 1 82 ? -10.666 -4.839 17.478 1.00 78.19 82 GLN A O 1
ATOM 598 N N . THR A 1 83 ? -8.785 -4.740 16.258 1.00 77.50 83 THR A N 1
ATOM 599 C CA . THR A 1 83 ? -8.374 -6.132 16.479 1.00 77.50 83 THR A CA 1
ATOM 600 C C . THR A 1 83 ? -7.637 -6.255 17.802 1.00 77.50 83 THR A C 1
ATOM 602 O O . THR A 1 83 ? -8.001 -7.061 18.653 1.00 77.50 83 THR A O 1
ATOM 605 N N . VAL A 1 84 ? -6.635 -5.403 18.026 1.00 72.88 84 VAL A N 1
ATOM 606 C CA . VAL A 1 84 ? -5.735 -5.545 19.170 1.00 72.88 84 VAL A CA 1
ATOM 607 C C . VAL A 1 84 ? -6.369 -5.050 20.463 1.00 72.88 84 VAL A C 1
ATOM 609 O O . VAL A 1 84 ? -6.243 -5.736 21.469 1.00 72.88 84 VAL A O 1
ATOM 612 N N . CYS A 1 85 ? -7.129 -3.946 20.459 1.00 71.50 85 CYS A N 1
ATOM 613 C CA . CYS A 1 85 ? -7.840 -3.535 21.679 1.00 71.50 85 CYS A CA 1
ATOM 614 C C . CYS A 1 85 ? -8.957 -4.518 22.070 1.00 71.50 85 CYS A C 1
ATOM 616 O O . CYS A 1 85 ? -9.369 -4.523 23.226 1.00 71.50 85 CYS A O 1
ATOM 618 N N . ARG A 1 86 ? -9.446 -5.354 21.137 1.00 74.00 86 ARG A N 1
ATOM 619 C CA . ARG A 1 86 ? -10.371 -6.452 21.462 1.00 74.00 86 ARG A CA 1
ATOM 620 C C . ARG A 1 86 ? -9.659 -7.691 22.005 1.00 74.00 86 ARG A C 1
ATOM 622 O O . ARG A 1 86 ? -10.224 -8.365 22.855 1.00 74.00 86 ARG A O 1
ATOM 629 N N . LEU A 1 87 ? -8.452 -7.988 21.523 1.00 78.62 87 LEU A N 1
ATOM 630 C CA . LEU A 1 87 ? -7.657 -9.147 21.952 1.00 78.62 87 LEU A CA 1
ATOM 631 C C . LEU A 1 87 ? -6.897 -8.908 23.262 1.00 78.62 87 LEU A C 1
ATOM 633 O O . LEU A 1 87 ? -6.720 -9.844 24.035 1.00 78.62 87 LEU A O 1
ATOM 637 N N . VAL A 1 88 ? -6.442 -7.679 23.514 1.00 79.12 88 VAL A N 1
ATOM 638 C CA . VAL A 1 88 ? -5.620 -7.331 24.681 1.00 79.12 88 VAL A CA 1
ATOM 639 C C . VAL A 1 88 ? -6.234 -6.128 25.406 1.00 79.12 88 VAL A C 1
ATOM 641 O O . VAL A 1 88 ? -5.962 -4.973 25.053 1.00 79.12 88 VAL A O 1
ATOM 644 N N . PRO A 1 89 ? -7.075 -6.373 26.427 1.00 72.62 89 PRO A N 1
ATOM 645 C CA . PRO A 1 89 ? -7.628 -5.317 27.264 1.00 72.62 89 PRO A CA 1
ATOM 646 C C . PRO A 1 89 ? -6.494 -4.551 27.962 1.00 72.62 89 PRO A C 1
ATOM 648 O O . PRO A 1 89 ? -5.627 -5.154 28.587 1.00 72.62 89 PRO A O 1
ATOM 651 N N . GLY A 1 90 ? -6.484 -3.221 27.851 1.00 75.94 90 GLY A N 1
ATOM 652 C CA . GLY A 1 90 ? -5.463 -2.355 28.463 1.00 75.94 90 GLY A CA 1
ATOM 653 C C . GLY A 1 90 ? -4.407 -1.814 27.497 1.00 75.94 90 GLY A C 1
ATOM 654 O O . GLY A 1 90 ? -3.625 -0.942 27.877 1.00 75.94 90 GLY A O 1
ATOM 655 N N . TRP A 1 91 ? -4.407 -2.252 26.235 1.00 75.75 91 TRP A N 1
ATOM 656 C CA . TRP A 1 91 ? -3.554 -1.639 25.219 1.00 75.75 91 TRP A CA 1
ATOM 657 C C . TRP A 1 91 ? -4.070 -0.265 24.788 1.00 75.75 91 TRP A C 1
ATOM 659 O O . TRP A 1 91 ? -5.180 -0.114 24.274 1.00 75.75 91 TRP A O 1
ATOM 669 N N . GLY A 1 92 ? -3.234 0.752 24.997 1.00 76.12 92 GLY A N 1
ATOM 670 C CA . GLY A 1 92 ? -3.536 2.139 24.655 1.00 76.12 92 GLY A CA 1
ATOM 671 C C . GLY A 1 92 ? -3.269 2.467 23.183 1.00 76.12 92 GLY A C 1
ATOM 672 O O . GLY A 1 92 ? -2.522 1.783 22.481 1.00 76.12 92 GLY A O 1
ATOM 673 N N . GLY A 1 93 ? -3.805 3.601 22.718 1.00 73.44 93 GLY A N 1
ATOM 674 C CA . GLY A 1 93 ? -3.649 4.049 21.325 1.00 73.44 93 GLY A CA 1
ATOM 675 C C . GLY A 1 93 ? -2.194 4.225 20.857 1.00 73.44 93 GLY A C 1
ATOM 676 O O . GLY A 1 93 ? -1.919 4.081 19.668 1.00 73.44 93 GLY A O 1
ATOM 677 N N . ARG A 1 94 ? -1.250 4.470 21.779 1.00 79.19 94 ARG A N 1
ATOM 678 C CA . ARG A 1 94 ? 0.190 4.575 21.474 1.00 79.19 94 ARG A CA 1
ATOM 679 C C . ARG A 1 94 ? 0.792 3.249 20.991 1.00 79.19 94 ARG A C 1
ATOM 681 O O . ARG A 1 94 ? 1.584 3.252 20.055 1.00 79.19 94 ARG A O 1
ATOM 688 N N . GLN A 1 95 ? 0.389 2.121 21.575 1.00 79.50 95 GLN A N 1
ATOM 689 C CA . GLN A 1 95 ? 0.886 0.792 21.188 1.00 79.50 95 GLN A CA 1
ATOM 690 C C . GLN A 1 95 ? 0.305 0.350 19.836 1.00 79.50 95 GLN A C 1
ATOM 692 O O . GLN A 1 95 ? 1.012 -0.218 19.009 1.00 79.50 95 GLN A O 1
ATOM 697 N N . ALA A 1 96 ? -0.952 0.711 19.556 1.00 75.38 96 ALA A N 1
ATOM 698 C CA . ALA A 1 96 ? -1.575 0.483 18.252 1.00 75.38 96 ALA A CA 1
ATOM 699 C C . ALA A 1 96 ? -0.843 1.221 17.109 1.00 75.38 96 ALA A C 1
ATOM 701 O O . ALA A 1 96 ? -0.693 0.670 16.016 1.00 75.38 96 ALA A O 1
ATOM 702 N N . MET A 1 97 ? -0.344 2.439 17.364 1.00 77.44 97 MET A N 1
ATOM 703 C CA . MET A 1 97 ? 0.503 3.176 16.414 1.00 77.44 97 MET A CA 1
ATOM 704 C C . MET A 1 97 ? 1.886 2.540 16.234 1.00 77.44 97 MET A C 1
ATOM 706 O O . MET A 1 97 ? 2.384 2.498 15.109 1.00 77.44 97 MET A O 1
ATOM 710 N N . ALA A 1 98 ? 2.479 2.011 17.309 1.00 83.81 98 ALA A N 1
ATOM 711 C CA . ALA A 1 98 ? 3.790 1.362 17.260 1.00 83.81 98 ALA A CA 1
ATOM 712 C C . ALA A 1 98 ? 3.817 0.128 16.339 1.00 83.81 98 ALA A C 1
ATOM 714 O O . ALA A 1 98 ? 4.863 -0.180 15.780 1.00 83.81 98 ALA A O 1
ATOM 715 N N . ILE A 1 99 ? 2.676 -0.541 16.136 1.00 83.38 99 ILE A N 1
ATOM 716 C CA . ILE A 1 99 ? 2.541 -1.668 15.197 1.00 83.38 99 ILE A CA 1
ATOM 717 C C . ILE A 1 99 ? 2.143 -1.192 13.800 1.00 83.38 99 ILE A C 1
ATOM 719 O O . ILE A 1 99 ? 2.681 -1.667 12.801 1.00 83.38 99 ILE A O 1
ATOM 723 N N . ALA A 1 100 ? 1.216 -0.237 13.705 1.00 82.88 100 ALA A N 1
ATOM 724 C CA . ALA A 1 100 ? 0.719 0.223 12.411 1.00 82.88 100 ALA A CA 1
ATOM 725 C C . ALA A 1 100 ? 1.828 0.846 11.546 1.00 82.88 100 ALA A C 1
ATOM 727 O O . ALA A 1 100 ? 1.873 0.619 10.335 1.00 82.88 100 ALA A O 1
ATOM 728 N N . LEU A 1 101 ? 2.744 1.598 12.162 1.00 85.25 101 LEU A N 1
ATOM 729 C CA . LEU A 1 101 ? 3.828 2.280 11.457 1.00 85.25 101 LEU A CA 1
ATOM 730 C C . LEU A 1 101 ? 4.802 1.315 10.739 1.00 85.25 101 LEU A C 1
ATOM 732 O O . LEU A 1 101 ? 4.954 1.459 9.522 1.00 85.25 101 LEU A O 1
ATOM 736 N N . PRO A 1 102 ? 5.428 0.318 11.403 1.00 87.31 102 PRO A N 1
ATOM 737 C CA . PRO A 1 102 ? 6.326 -0.623 10.733 1.00 87.31 102 PRO A CA 1
ATOM 738 C C . PRO A 1 102 ? 5.605 -1.487 9.693 1.00 87.31 102 PRO A C 1
ATOM 740 O O . PRO A 1 102 ? 6.168 -1.730 8.627 1.00 87.31 102 PRO A O 1
ATOM 743 N N . CYS A 1 103 ? 4.351 -1.891 9.934 1.00 85.31 103 CYS A N 1
ATOM 744 C CA . CYS A 1 103 ? 3.564 -2.629 8.938 1.00 85.31 103 CYS A CA 1
ATOM 745 C C . CYS A 1 103 ? 3.352 -1.805 7.662 1.00 85.31 103 CYS A C 1
ATOM 747 O O . CYS A 1 103 ? 3.552 -2.301 6.553 1.00 85.31 103 CYS A O 1
ATOM 749 N N . THR A 1 104 ? 3.013 -0.525 7.815 1.00 86.75 104 THR A N 1
ATOM 750 C CA . THR A 1 104 ? 2.827 0.383 6.678 1.00 86.75 104 THR A CA 1
ATOM 751 C C . THR A 1 104 ? 4.130 0.578 5.908 1.00 86.75 104 THR A C 1
ATOM 753 O O . THR A 1 104 ? 4.147 0.455 4.684 1.00 86.75 104 THR A O 1
ATOM 756 N N . LEU A 1 105 ? 5.233 0.839 6.616 1.00 88.75 105 LEU A N 1
ATOM 757 C CA . LEU A 1 105 ? 6.559 0.988 6.013 1.00 88.75 105 LEU A CA 1
ATOM 758 C C . LEU A 1 105 ? 6.982 -0.278 5.263 1.00 88.75 105 LEU A C 1
ATOM 760 O O . LEU A 1 105 ? 7.497 -0.174 4.151 1.00 88.75 105 LEU A O 1
ATOM 764 N N . GLY A 1 106 ? 6.722 -1.461 5.826 1.00 88.94 106 GLY A N 1
ATOM 765 C CA . GLY A 1 106 ? 6.991 -2.744 5.178 1.00 88.94 106 GLY A CA 1
ATOM 766 C C . GLY A 1 106 ? 6.226 -2.904 3.865 1.00 88.94 106 GLY A C 1
ATOM 767 O O . GLY A 1 106 ? 6.828 -3.221 2.840 1.00 88.94 106 GLY A O 1
ATOM 768 N N . VAL A 1 107 ? 4.924 -2.600 3.863 1.00 87.81 107 VAL A N 1
ATOM 769 C CA . VAL A 1 107 ? 4.086 -2.660 2.652 1.00 87.81 107 VAL A CA 1
ATOM 770 C C . VAL A 1 107 ? 4.566 -1.667 1.592 1.00 87.81 107 VAL A C 1
ATOM 772 O O . VAL A 1 107 ? 4.769 -2.056 0.442 1.00 87.81 107 VAL A O 1
ATOM 775 N N . VAL A 1 108 ? 4.814 -0.408 1.966 1.00 88.69 108 VAL A N 1
ATOM 776 C CA . VAL A 1 108 ? 5.312 0.625 1.037 1.00 88.69 108 VAL A CA 1
ATOM 777 C C . VAL A 1 108 ? 6.675 0.234 0.464 1.00 88.69 108 VAL A C 1
ATOM 779 O O . VAL A 1 108 ? 6.897 0.355 -0.741 1.00 88.69 108 VAL A O 1
ATOM 782 N N . THR A 1 109 ? 7.574 -0.290 1.297 1.00 89.94 109 THR A N 1
ATOM 783 C CA . THR A 1 109 ? 8.890 -0.770 0.854 1.00 89.94 109 THR A CA 1
ATOM 784 C C . THR A 1 109 ? 8.744 -1.938 -0.121 1.00 89.94 109 THR A C 1
ATOM 786 O O . THR A 1 109 ? 9.374 -1.931 -1.178 1.00 89.94 109 THR A O 1
ATOM 789 N N . GLY A 1 110 ? 7.867 -2.901 0.178 1.00 88.56 110 GLY A N 1
ATOM 790 C CA . GLY A 1 110 ? 7.551 -4.020 -0.711 1.00 88.56 110 GLY A CA 1
ATOM 791 C C . GLY A 1 110 ? 7.027 -3.559 -2.074 1.00 88.56 110 GLY A C 1
ATOM 792 O O . GLY A 1 110 ? 7.547 -3.989 -3.102 1.00 88.56 110 GLY A O 1
ATOM 793 N N . LEU A 1 111 ? 6.077 -2.618 -2.096 1.00 86.94 111 LEU A N 1
ATOM 794 C CA . LEU A 1 111 ? 5.559 -1.995 -3.323 1.00 86.94 111 LEU A CA 1
ATOM 795 C C . LEU A 1 111 ? 6.667 -1.300 -4.126 1.00 86.94 111 LEU A C 1
ATOM 797 O O . LEU A 1 111 ? 6.773 -1.505 -5.336 1.00 86.94 111 LEU A O 1
ATOM 801 N N . CYS A 1 112 ? 7.538 -0.534 -3.466 1.00 86.69 112 CYS A N 1
ATOM 802 C CA . CYS A 1 112 ? 8.689 0.101 -4.110 1.00 86.69 112 CYS A CA 1
ATOM 803 C C . CYS A 1 112 ? 9.635 -0.922 -4.755 1.00 86.69 112 CYS A C 1
ATOM 805 O O . CYS A 1 112 ? 10.099 -0.713 -5.881 1.00 86.69 112 CYS A O 1
ATOM 807 N N . LEU A 1 113 ? 9.920 -2.032 -4.067 1.00 88.31 113 LEU A N 1
ATOM 808 C CA . LEU A 1 113 ? 10.769 -3.104 -4.592 1.00 88.31 113 LEU A CA 1
ATOM 809 C C . LEU A 1 113 ? 10.118 -3.815 -5.781 1.00 88.31 113 LEU A C 1
ATOM 811 O O . LEU A 1 113 ? 10.803 -4.077 -6.770 1.00 88.31 113 LEU A O 1
ATOM 815 N N . LEU A 1 114 ? 8.808 -4.058 -5.724 1.00 85.06 114 LEU A N 1
ATOM 816 C CA . LEU A 1 114 ? 8.032 -4.646 -6.819 1.00 85.06 114 LEU A CA 1
ATOM 817 C C . LEU A 1 114 ? 8.096 -3.775 -8.078 1.00 85.06 114 LEU A C 1
ATOM 819 O O . LEU A 1 114 ? 8.459 -4.262 -9.151 1.00 85.06 114 LEU A O 1
ATOM 823 N N . VAL A 1 115 ? 7.858 -2.467 -7.937 1.00 84.12 115 VAL A N 1
ATOM 824 C CA . VAL A 1 115 ? 7.970 -1.511 -9.052 1.00 84.12 115 VAL A CA 1
ATOM 825 C C . VAL A 1 115 ? 9.394 -1.472 -9.605 1.00 84.12 115 VAL A C 1
ATOM 827 O O . VAL A 1 115 ? 9.595 -1.454 -10.822 1.00 84.12 115 VAL A O 1
ATOM 830 N N . ARG A 1 116 ? 10.407 -1.488 -8.732 1.00 84.75 116 ARG A N 1
ATOM 831 C CA . ARG A 1 116 ? 11.811 -1.479 -9.162 1.00 84.75 116 ARG A CA 1
ATOM 832 C C . ARG A 1 116 ? 12.196 -2.765 -9.895 1.00 84.75 116 ARG A C 1
ATOM 834 O O . ARG A 1 116 ? 12.925 -2.691 -10.882 1.00 84.75 116 ARG A O 1
ATOM 841 N N . SER A 1 117 ? 11.710 -3.916 -9.436 1.00 83.62 117 SER A N 1
ATOM 842 C CA . SER A 1 117 ? 11.922 -5.217 -10.078 1.00 83.62 117 SER A CA 1
ATOM 843 C C . SER A 1 117 ? 11.272 -5.267 -11.465 1.00 83.62 117 SER A C 1
ATOM 845 O O . SER A 1 117 ? 11.945 -5.593 -12.444 1.00 83.62 117 SER A O 1
ATOM 847 N N . SER A 1 118 ? 10.015 -4.816 -11.573 1.00 79.62 118 SER A N 1
ATOM 848 C CA . SER A 1 118 ? 9.274 -4.733 -12.842 1.00 79.62 118 SER A CA 1
ATOM 849 C C . SER A 1 118 ? 10.034 -3.915 -13.896 1.00 79.62 118 SER A C 1
ATOM 851 O O . SER A 1 118 ? 10.253 -4.378 -15.019 1.00 79.62 118 SER A O 1
ATOM 853 N N . ARG A 1 119 ? 10.555 -2.739 -13.509 1.00 76.62 119 ARG A N 1
ATOM 854 C CA . ARG A 1 119 ? 11.347 -1.869 -14.401 1.00 76.62 119 ARG A CA 1
ATOM 855 C C . ARG A 1 119 ? 12.653 -2.509 -14.871 1.00 76.62 119 ARG A C 1
ATOM 857 O O . ARG A 1 119 ? 13.045 -2.328 -16.023 1.00 76.62 119 ARG A O 1
ATOM 864 N N . LYS A 1 120 ? 13.341 -3.250 -13.995 1.00 81.00 120 LYS A N 1
ATOM 865 C CA . LYS A 1 120 ? 14.583 -3.951 -14.362 1.00 81.00 120 LYS A CA 1
ATOM 866 C C . LYS A 1 120 ? 14.325 -5.017 -15.427 1.00 81.00 120 LYS A C 1
ATOM 868 O O . LYS A 1 120 ? 15.091 -5.097 -16.385 1.00 81.00 120 LYS A O 1
ATOM 873 N N . MET A 1 121 ? 13.237 -5.782 -15.300 1.00 75.12 121 MET A N 1
ATOM 874 C CA . MET A 1 121 ? 12.869 -6.785 -16.306 1.00 75.12 121 MET A CA 1
ATOM 875 C C . MET A 1 121 ? 12.568 -6.142 -17.663 1.00 75.12 121 MET A C 1
ATOM 877 O O . MET A 1 121 ? 13.030 -6.639 -18.687 1.00 75.12 121 MET A O 1
ATOM 881 N N . THR A 1 122 ? 11.866 -5.004 -17.686 1.00 75.69 122 THR A N 1
ATOM 882 C CA . THR A 1 122 ? 11.574 -4.301 -18.947 1.00 75.69 122 THR A CA 1
ATOM 883 C C . THR A 1 122 ? 12.826 -3.739 -19.608 1.00 75.69 122 THR A C 1
ATOM 885 O O . THR A 1 122 ? 12.969 -3.848 -20.824 1.00 75.69 122 THR A O 1
ATOM 888 N N . ALA A 1 123 ? 13.747 -3.162 -18.831 1.00 75.50 123 ALA A N 1
ATOM 889 C CA . ALA A 1 123 ? 15.015 -2.668 -19.364 1.00 75.50 123 ALA A CA 1
ATOM 890 C C . ALA A 1 123 ? 15.848 -3.807 -19.977 1.00 75.50 123 ALA A C 1
ATOM 892 O O . ALA A 1 123 ? 16.325 -3.679 -21.102 1.00 75.50 123 ALA A O 1
ATOM 893 N N . SER A 1 124 ? 15.946 -4.946 -19.283 1.00 79.25 124 SER A N 1
ATOM 894 C CA . SER A 1 124 ? 16.657 -6.127 -19.788 1.00 79.25 124 SER A CA 1
ATOM 895 C C . SER A 1 124 ? 16.018 -6.695 -21.061 1.00 79.25 124 SER A C 1
ATOM 897 O O . SER A 1 124 ? 16.734 -7.079 -21.983 1.00 79.25 124 SER A O 1
ATOM 899 N N . ALA A 1 125 ? 14.683 -6.723 -21.139 1.00 77.69 125 ALA A N 1
ATOM 900 C CA . ALA A 1 125 ? 13.958 -7.204 -22.316 1.00 77.69 125 ALA A CA 1
ATOM 901 C C . ALA A 1 125 ? 14.165 -6.302 -23.546 1.00 77.69 125 ALA A C 1
ATOM 903 O O . ALA A 1 125 ? 14.325 -6.809 -24.653 1.00 77.69 125 ALA A O 1
ATOM 904 N N . ARG A 1 126 ? 14.223 -4.975 -23.358 1.00 77.69 126 ARG A N 1
ATOM 905 C CA . ARG A 1 126 ? 14.511 -4.020 -24.444 1.00 77.69 126 ARG A CA 1
ATOM 906 C C . ARG A 1 126 ? 15.923 -4.193 -24.999 1.00 77.69 126 ARG A C 1
ATOM 908 O O . ARG A 1 126 ? 16.082 -4.291 -26.207 1.00 77.69 126 ARG A O 1
ATOM 915 N N . VAL A 1 127 ? 16.925 -4.323 -24.127 1.00 82.88 127 VAL A N 1
ATOM 916 C CA . VAL A 1 127 ? 18.318 -4.555 -24.555 1.00 82.88 127 VAL A CA 1
ATOM 917 C C . VAL A 1 127 ? 18.451 -5.874 -25.322 1.00 82.88 127 VAL A C 1
ATOM 919 O O . VAL A 1 127 ? 19.144 -5.926 -26.336 1.00 82.88 127 VAL A O 1
ATOM 922 N N . ALA A 1 128 ? 17.762 -6.932 -24.881 1.00 80.00 128 ALA A N 1
ATOM 923 C CA . ALA A 1 128 ? 17.737 -8.205 -25.600 1.00 80.00 128 ALA A CA 1
ATOM 924 C C . ALA A 1 128 ? 17.076 -8.081 -26.988 1.00 80.00 128 ALA A C 1
ATOM 926 O O . ALA A 1 128 ? 17.585 -8.645 -27.956 1.00 80.00 128 ALA A O 1
ATOM 927 N N . ALA A 1 129 ? 15.984 -7.318 -27.098 1.00 80.38 129 ALA A N 1
ATOM 928 C CA . ALA A 1 129 ? 15.306 -7.061 -28.368 1.00 80.38 129 ALA A CA 1
ATOM 929 C C . ALA A 1 129 ? 16.175 -6.241 -29.341 1.00 80.38 129 ALA A C 1
ATOM 931 O O . ALA A 1 129 ? 16.308 -6.624 -30.503 1.00 80.38 129 ALA A O 1
ATOM 932 N N . ASP A 1 130 ? 16.835 -5.179 -28.868 1.00 84.81 130 ASP A N 1
ATOM 933 C CA . ASP A 1 130 ? 17.751 -4.366 -29.684 1.00 84.81 130 ASP A CA 1
ATOM 934 C C . ASP A 1 130 ? 18.965 -5.182 -30.160 1.00 84.81 130 ASP A C 1
ATOM 936 O O . ASP A 1 130 ? 19.403 -5.061 -31.308 1.00 84.81 130 ASP A O 1
ATOM 940 N N . ALA A 1 131 ? 19.501 -6.055 -29.299 1.00 83.62 131 ALA A N 1
ATOM 941 C CA . ALA A 1 131 ? 20.587 -6.963 -29.661 1.00 83.62 131 ALA A CA 1
ATOM 942 C C . ALA A 1 131 ? 20.157 -7.984 -30.730 1.00 83.62 131 ALA A C 1
ATOM 944 O O . ALA A 1 131 ? 20.928 -8.269 -31.648 1.00 83.62 131 ALA A O 1
ATOM 945 N N . ALA A 1 132 ? 18.929 -8.508 -30.647 1.00 82.12 132 ALA A N 1
ATOM 946 C CA . ALA A 1 132 ? 18.370 -9.401 -31.660 1.00 82.12 132 ALA A CA 1
ATOM 947 C C . ALA A 1 132 ? 18.136 -8.679 -33.000 1.00 82.12 132 ALA A C 1
ATOM 949 O O . ALA A 1 132 ? 18.486 -9.219 -34.049 1.00 82.12 132 ALA A O 1
ATOM 950 N N . ALA A 1 133 ? 17.630 -7.440 -32.972 1.00 83.12 133 ALA A N 1
ATOM 951 C CA . ALA A 1 133 ? 17.429 -6.624 -34.171 1.00 83.12 133 ALA A CA 1
ATOM 952 C C . ALA A 1 133 ? 18.748 -6.336 -34.910 1.00 83.12 133 ALA A C 1
ATOM 954 O O . ALA A 1 133 ? 18.800 -6.441 -36.133 1.00 83.12 133 ALA A O 1
ATOM 955 N N . ARG A 1 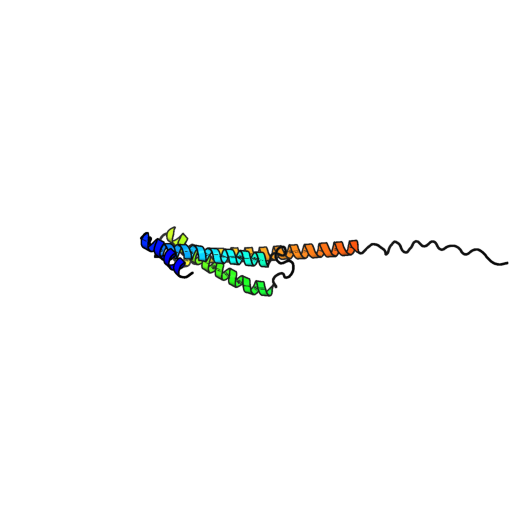134 ? 19.839 -6.052 -34.182 1.00 81.94 134 ARG A N 1
ATOM 956 C CA . ARG A 1 134 ? 21.171 -5.859 -34.788 1.00 81.94 134 ARG A CA 1
ATOM 957 C C . ARG A 1 134 ? 21.714 -7.121 -35.458 1.00 81.94 134 ARG A C 1
ATOM 959 O O . ARG A 1 134 ? 22.331 -7.010 -36.507 1.00 81.94 134 ARG A O 1
ATOM 966 N N . ARG A 1 135 ? 21.461 -8.306 -34.891 1.00 77.25 135 ARG A N 1
ATOM 967 C CA . ARG A 1 135 ? 21.861 -9.588 -35.503 1.00 77.25 135 ARG A CA 1
ATOM 968 C C . ARG A 1 135 ? 21.027 -9.936 -36.736 1.00 77.25 135 ARG A C 1
ATOM 970 O O . ARG A 1 135 ? 21.558 -10.496 -37.682 1.00 77.25 135 ARG A O 1
ATOM 977 N N . GLY A 1 136 ? 19.740 -9.590 -36.739 1.00 70.00 136 GLY A N 1
ATOM 978 C CA . GLY A 1 136 ? 18.867 -9.769 -37.904 1.00 70.00 136 GLY A CA 1
ATOM 979 C C . GLY A 1 136 ? 19.117 -8.768 -39.038 1.00 70.00 136 GLY A C 1
ATOM 980 O O . GLY A 1 136 ? 18.718 -9.033 -40.166 1.00 70.00 136 GLY A O 1
ATOM 981 N N . ALA A 1 137 ? 19.777 -7.639 -38.753 1.00 60.06 137 ALA A N 1
ATOM 982 C CA . ALA A 1 137 ? 20.174 -6.630 -39.737 1.00 60.06 137 ALA A CA 1
ATOM 983 C C . ALA A 1 137 ? 21.513 -6.937 -40.444 1.00 60.06 137 ALA A C 1
ATOM 985 O O . ALA A 1 137 ? 21.864 -6.234 -41.388 1.00 60.06 137 ALA A O 1
ATOM 986 N N . GLU A 1 138 ? 22.224 -8.001 -40.049 1.00 54.88 138 GLU A N 1
ATOM 987 C CA . GLU A 1 138 ? 23.349 -8.560 -40.812 1.00 54.88 138 GLU A CA 1
ATOM 988 C C . GLU A 1 138 ? 22.919 -9.683 -41.779 1.00 54.88 138 GLU A C 1
ATOM 990 O O . GLU A 1 138 ? 23.226 -10.856 -41.570 1.00 54.88 138 GLU A O 1
ATOM 995 N N . PRO A 1 139 ? 22.228 -9.354 -42.882 1.00 55.31 139 PRO A N 1
ATOM 996 C CA . PRO A 1 139 ? 22.363 -10.171 -44.078 1.00 55.31 139 PRO A CA 1
ATOM 997 C C . PRO A 1 139 ? 22.471 -9.257 -45.300 1.00 55.31 139 PRO A C 1
ATOM 999 O O . PRO A 1 139 ? 21.445 -8.804 -45.795 1.00 55.31 139 PRO A O 1
ATOM 1002 N N . SER A 1 140 ? 23.693 -8.953 -45.764 1.00 51.00 140 SER A N 1
ATOM 1003 C CA . SER A 1 140 ? 24.020 -8.622 -47.180 1.00 51.00 140 SER A CA 1
ATOM 1004 C C . SER A 1 140 ? 25.431 -8.052 -47.396 1.00 51.00 140 SER A C 1
ATOM 1006 O O . SER A 1 140 ? 25.897 -8.041 -48.534 1.00 51.00 140 SER A O 1
ATOM 1008 N N . ALA A 1 141 ? 26.147 -7.595 -46.361 1.00 52.22 141 ALA A N 1
ATOM 1009 C CA . ALA A 1 141 ? 27.467 -6.980 -46.570 1.00 52.22 141 ALA A CA 1
ATOM 1010 C C . ALA A 1 141 ? 28.557 -7.987 -46.999 1.00 52.22 141 ALA A C 1
ATOM 1012 O O . ALA A 1 141 ? 29.493 -7.611 -47.701 1.00 52.22 141 ALA A O 1
ATOM 1013 N N . GLU A 1 142 ? 28.409 -9.273 -46.664 1.00 48.38 142 GLU A N 1
ATOM 1014 C CA . GLU A 1 142 ? 29.388 -10.312 -47.021 1.00 48.38 142 GLU A CA 1
ATOM 1015 C C . GLU A 1 142 ? 29.141 -10.981 -48.387 1.00 48.38 142 GLU A C 1
ATOM 1017 O O . GLU A 1 142 ? 30.015 -11.677 -48.893 1.00 48.38 142 GLU A O 1
ATOM 1022 N N . LEU A 1 143 ? 28.002 -10.726 -49.049 1.00 51.72 143 LEU A N 1
ATOM 1023 C CA . LEU A 1 143 ? 27.681 -11.303 -50.367 1.00 51.72 143 LEU A CA 1
ATOM 1024 C C . LEU A 1 143 ? 27.849 -10.298 -51.525 1.00 51.72 143 LEU A C 1
ATOM 1026 O O . LEU A 1 143 ? 27.167 -10.395 -52.539 1.00 51.72 143 LEU A O 1
ATOM 1030 N N . THR A 1 144 ? 28.736 -9.305 -51.384 1.00 52.47 144 THR A N 1
ATOM 1031 C CA . THR A 1 144 ? 29.076 -8.355 -52.472 1.00 52.47 144 THR A CA 1
ATOM 1032 C C . THR A 1 144 ? 30.567 -8.382 -52.858 1.00 52.47 144 THR A C 1
ATOM 1034 O O . THR A 1 144 ? 30.954 -7.786 -53.862 1.00 52.47 144 THR A O 1
ATOM 1037 N N . ILE A 1 145 ? 31.420 -9.145 -52.158 1.00 58.50 145 ILE A N 1
ATOM 1038 C CA . ILE A 1 145 ? 32.865 -9.262 -52.460 1.00 58.50 145 ILE A CA 1
ATOM 1039 C C . ILE A 1 145 ? 33.207 -10.670 -52.972 1.00 58.50 145 ILE A C 1
ATOM 1041 O O . ILE A 1 145 ? 34.097 -11.347 -52.480 1.00 58.50 145 ILE A O 1
ATOM 1045 N N . ALA A 1 146 ? 32.480 -11.144 -53.980 1.00 50.28 146 ALA A N 1
ATOM 1046 C CA . ALA A 1 146 ? 32.873 -12.333 -54.737 1.00 50.28 146 ALA A CA 1
ATOM 1047 C C . ALA A 1 146 ? 32.437 -12.193 -56.200 1.00 50.28 146 ALA A C 1
ATOM 1049 O O . ALA A 1 146 ? 31.727 -13.032 -56.744 1.00 50.28 146 ALA A O 1
ATOM 1050 N N . ARG A 1 147 ? 32.831 -11.090 -56.851 1.00 52.16 147 ARG A N 1
ATOM 1051 C CA . ARG A 1 147 ? 32.73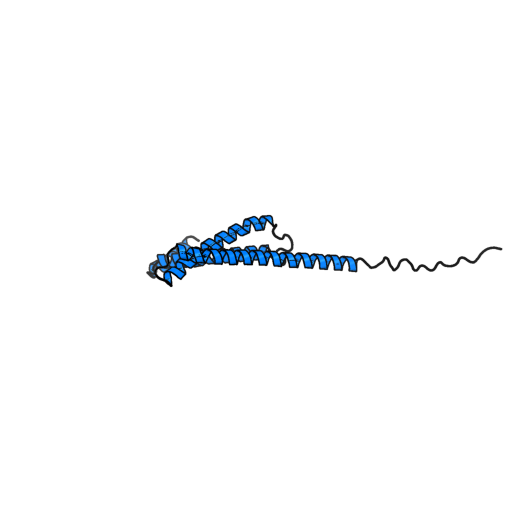9 -10.973 -58.310 1.00 52.16 147 ARG A CA 1
ATOM 1052 C C . ARG A 1 147 ? 34.111 -11.329 -58.894 1.00 52.16 147 ARG A C 1
ATOM 1054 O O . ARG A 1 147 ? 35.013 -10.493 -58.816 1.00 52.16 147 ARG A O 1
ATOM 1061 N N . PRO A 1 148 ? 34.321 -12.545 -59.434 1.00 49.16 148 PRO A N 1
ATOM 1062 C CA . PRO A 1 148 ? 35.558 -12.862 -60.130 1.00 49.16 148 PRO A CA 1
ATOM 1063 C C . PRO A 1 148 ? 35.688 -11.929 -61.335 1.00 49.16 148 PRO A C 1
ATOM 1065 O O . PRO A 1 148 ? 34.786 -11.799 -62.164 1.00 49.16 148 PRO A O 1
ATOM 1068 N N . ARG A 1 149 ? 36.813 -11.218 -61.373 1.00 50.59 149 ARG A N 1
ATOM 1069 C CA . ARG A 1 149 ? 37.212 -10.309 -62.441 1.00 50.59 149 ARG A CA 1
ATOM 1070 C C . ARG A 1 149 ? 37.452 -11.160 -63.688 1.00 50.59 149 ARG A C 1
ATOM 1072 O O . ARG A 1 149 ? 38.484 -11.812 -63.792 1.00 50.59 149 ARG A O 1
ATOM 1079 N N . ALA A 1 150 ? 36.465 -11.206 -64.582 1.00 50.44 150 ALA A N 1
ATOM 1080 C CA . ALA A 1 150 ? 36.617 -11.819 -65.893 1.00 50.44 150 ALA A CA 1
ATOM 1081 C C . ALA A 1 150 ? 37.809 -11.158 -66.598 1.00 50.44 150 ALA A C 1
ATOM 1083 O O . ALA A 1 150 ? 37.874 -9.933 -66.727 1.00 50.44 150 ALA A O 1
ATOM 1084 N N . ALA A 1 151 ? 38.784 -11.986 -66.955 1.00 51.97 151 ALA A N 1
ATOM 1085 C CA . ALA A 1 151 ? 39.962 -11.601 -67.699 1.00 51.97 151 ALA A CA 1
ATOM 1086 C C . ALA A 1 151 ? 39.542 -11.179 -69.112 1.00 51.97 151 ALA A C 1
ATOM 1088 O O . ALA A 1 151 ? 39.026 -11.991 -69.874 1.00 51.97 151 ALA A O 1
ATOM 1089 N N . ASN A 1 152 ? 39.775 -9.912 -69.455 1.00 51.75 152 ASN A N 1
ATOM 1090 C CA . ASN A 1 152 ? 39.853 -9.484 -70.845 1.00 51.75 152 ASN A CA 1
ATOM 1091 C C . ASN A 1 152 ? 41.245 -9.862 -71.352 1.00 51.75 152 ASN A C 1
ATOM 1093 O O . ASN A 1 152 ? 42.217 -9.156 -71.088 1.00 51.75 152 ASN A O 1
ATOM 1097 N N . ALA A 1 153 ? 41.325 -10.988 -72.044 1.00 55.66 153 ALA A N 1
ATOM 1098 C CA . ALA A 1 153 ? 42.414 -11.307 -72.946 1.00 55.66 153 ALA A CA 1
ATOM 1099 C C . ALA A 1 153 ? 41.759 -11.684 -74.272 1.00 55.66 153 ALA A C 1
ATOM 1101 O O . ALA A 1 153 ? 41.353 -12.825 -74.421 1.00 55.66 153 ALA A O 1
ATOM 1102 N N . ASP A 1 154 ? 41.546 -10.699 -75.150 1.00 52.78 154 ASP A N 1
ATOM 1103 C CA . ASP A 1 154 ? 41.504 -10.886 -76.606 1.00 52.78 154 ASP A CA 1
ATOM 1104 C C . ASP A 1 154 ? 41.328 -9.542 -77.341 1.00 52.78 154 ASP A C 1
ATOM 1106 O O . ASP A 1 154 ? 40.640 -8.650 -76.844 1.00 52.78 154 ASP A O 1
ATOM 1110 N N . LEU A 1 155 ? 41.929 -9.468 -78.541 1.00 54.34 155 LEU A N 1
ATOM 1111 C CA . LEU A 1 155 ? 42.104 -8.347 -79.498 1.00 54.34 155 LEU A CA 1
ATOM 1112 C C . LEU A 1 155 ? 43.252 -7.374 -79.155 1.00 54.34 155 LEU A C 1
ATOM 1114 O O . LEU A 1 155 ? 43.265 -6.799 -78.075 1.00 54.34 155 LEU A O 1
ATOM 1118 N N . SER A 1 156 ? 44.247 -7.097 -80.006 1.00 53.28 156 SER A N 1
ATOM 1119 C CA . SER A 1 156 ? 44.397 -7.135 -81.481 1.00 53.28 156 SER A CA 1
ATOM 1120 C C . SER A 1 156 ? 45.906 -7.210 -81.816 1.00 53.28 156 SER A C 1
ATOM 1122 O O . SER A 1 156 ? 46.703 -6.612 -81.093 1.00 53.28 156 SER A O 1
ATOM 1124 N N . VAL A 1 157 ? 46.376 -8.103 -82.700 1.00 53.81 157 VAL A N 1
ATOM 1125 C CA . VAL A 1 157 ? 46.659 -7.883 -84.148 1.00 53.81 157 VAL A CA 1
ATOM 1126 C C . VAL A 1 157 ? 47.141 -6.477 -84.486 1.00 53.81 157 VAL A C 1
ATOM 1128 O O . VAL A 1 157 ? 46.347 -5.533 -84.290 1.00 53.81 157 VAL A O 1
#

Radius of gyration: 31.99 Å; chains: 1; bounding box: 83×24×113 Å